Protein AF-A0A2E2AUA1-F1 (afdb_monomer_lite)

Foldseek 3Di:
DVLVVVLVVCPVPDDPVPRDFDWDDDPPDPDTHGDD

pLDDT: mean 95.2, std 4.7, range [72.56, 98.0]

Structure (mmCIF, N/CA/C/O backbone):
data_AF-A0A2E2AUA1-F1
#
_entry.id   AF-A0A2E2AUA1-F1
#
loop_
_atom_site.group_PDB
_atom_site.id
_atom_site.type_symbol
_atom_site.label_atom_id
_atom_site.label_alt_id
_atom_site.label_comp_id
_atom_site.label_asym_id
_atom_site.label_entity_id
_atom_site.label_seq_id
_atom_site.pdbx_PDB_ins_code
_atom_site.Cartn_x
_atom_site.Cartn_y
_atom_site.Cartn_z
_atom_site.occupancy
_atom_site.B_iso_or_equiv
_atom_site.auth_seq_id
_atom_site.auth_comp_id
_atom_site.auth_asym_id
_atom_site.auth_atom_id
_atom_site.pdbx_PDB_model_num
ATOM 1 N N . ASP A 1 1 ? -5.940 -2.035 -13.302 1.00 82.06 1 ASP A N 1
ATOM 2 C CA . ASP A 1 1 ? -7.234 -1.902 -12.588 1.00 82.06 1 ASP A CA 1
ATOM 3 C C . ASP A 1 1 ? -7.425 -2.887 -11.440 1.00 82.06 1 ASP A C 1
ATOM 5 O O . ASP A 1 1 ? -7.644 -2.442 -10.318 1.00 82.06 1 ASP A O 1
ATOM 9 N N . ARG A 1 2 ? -7.190 -4.192 -11.639 1.00 92.56 2 ARG A N 1
ATOM 10 C CA . ARG A 1 2 ? -7.381 -5.222 -10.595 1.00 92.56 2 ARG A CA 1
ATOM 11 C C . ARG A 1 2 ? -6.688 -4.967 -9.243 1.00 92.56 2 ARG A C 1
ATOM 13 O O . ARG A 1 2 ? -7.261 -5.242 -8.193 1.00 92.56 2 ARG A O 1
ATOM 20 N N . GLY A 1 3 ? -5.465 -4.432 -9.243 1.00 94.19 3 GLY A N 1
ATOM 21 C CA . GLY A 1 3 ? -4.744 -4.126 -8.000 1.00 94.19 3 GLY A CA 1
ATOM 22 C C . GLY A 1 3 ? -5.434 -3.057 -7.141 1.00 94.19 3 GLY A C 1
ATOM 23 O O . GLY A 1 3 ? -5.536 -3.215 -5.927 1.00 94.19 3 GLY A O 1
ATOM 24 N N . ARG A 1 4 ? -5.992 -2.012 -7.770 1.00 94.50 4 ARG A N 1
ATOM 25 C CA . ARG A 1 4 ? -6.733 -0.948 -7.069 1.00 94.50 4 ARG A CA 1
ATOM 26 C C . ARG A 1 4 ? -8.026 -1.487 -6.444 1.00 94.50 4 ARG A C 1
ATOM 28 O O . ARG A 1 4 ? -8.358 -1.122 -5.319 1.00 94.50 4 ARG A O 1
ATOM 35 N N . GLU A 1 5 ? -8.714 -2.401 -7.130 1.00 96.44 5 GLU A N 1
ATOM 36 C CA . GLU A 1 5 ? -9.911 -3.076 -6.603 1.00 96.44 5 GLU A CA 1
ATOM 37 C C . GLU A 1 5 ? -9.611 -3.886 -5.337 1.00 96.44 5 GLU A C 1
ATOM 39 O O . GLU A 1 5 ? -10.344 -3.786 -4.353 1.00 96.44 5 GLU A O 1
ATOM 4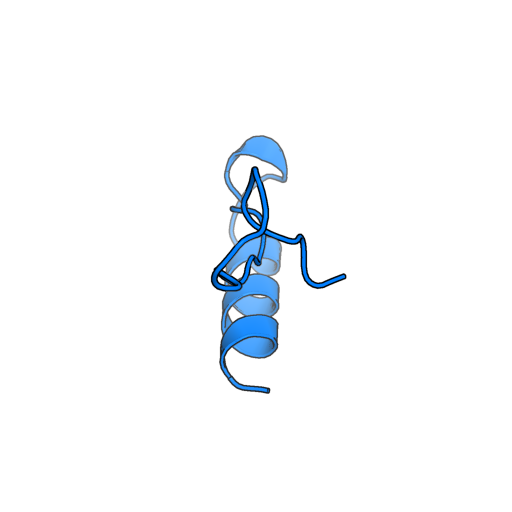4 N N . LEU A 1 6 ? -8.516 -4.654 -5.333 1.00 96.25 6 LEU A N 1
ATOM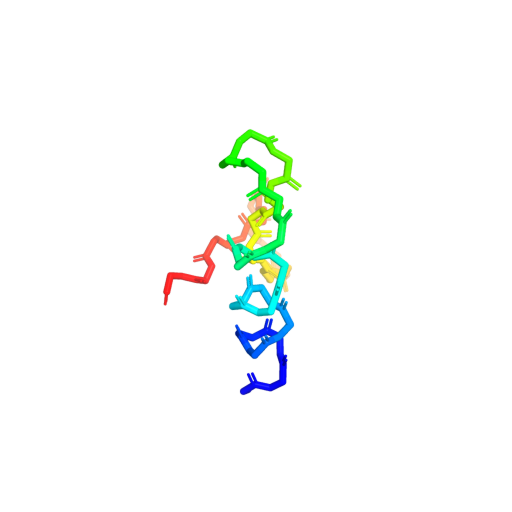 45 C CA . LEU A 1 6 ? -8.106 -5.446 -4.171 1.00 96.25 6 LEU A CA 1
ATOM 46 C C . LEU A 1 6 ? -7.796 -4.555 -2.968 1.00 96.25 6 LEU A C 1
ATOM 48 O O . LEU A 1 6 ? -8.278 -4.816 -1.868 1.00 96.25 6 LEU A O 1
ATOM 52 N N . ILE A 1 7 ? -7.058 -3.465 -3.177 1.00 96.69 7 ILE A N 1
ATOM 53 C CA . ILE A 1 7 ? -6.740 -2.508 -2.110 1.00 96.69 7 ILE A CA 1
ATOM 54 C C . ILE A 1 7 ? -8.006 -1.842 -1.567 1.00 96.69 7 ILE A C 1
ATOM 56 O O . ILE A 1 7 ? -8.143 -1.688 -0.353 1.00 96.69 7 ILE A O 1
ATOM 60 N N . SER A 1 8 ? -8.964 -1.513 -2.436 1.00 96.06 8 SER A N 1
ATOM 61 C CA . SER A 1 8 ? -10.275 -0.997 -2.026 1.00 96.06 8 SER A CA 1
ATOM 62 C C . SER A 1 8 ? -11.048 -2.013 -1.177 1.00 96.06 8 SER A C 1
ATOM 64 O O . SER A 1 8 ? -11.583 -1.664 -0.123 1.00 96.06 8 SER A O 1
ATOM 66 N N . ALA A 1 9 ? -11.056 -3.290 -1.569 1.00 97.56 9 ALA A N 1
ATOM 67 C CA . ALA A 1 9 ? -11.697 -4.355 -0.800 1.00 97.56 9 ALA A CA 1
ATOM 68 C C . ALA A 1 9 ? -11.036 -4.574 0.574 1.00 97.56 9 ALA A C 1
ATOM 70 O O . ALA A 1 9 ? -11.742 -4.767 1.564 1.00 97.56 9 ALA A O 1
ATOM 71 N N . ILE A 1 10 ? -9.703 -4.500 0.649 1.00 97.31 10 ILE A N 1
ATOM 72 C CA . ILE A 1 10 ? -8.942 -4.623 1.901 1.00 97.31 10 ILE A CA 1
ATOM 73 C C . ILE A 1 10 ? -9.233 -3.436 2.827 1.00 97.31 10 ILE A C 1
ATOM 75 O O . ILE A 1 10 ? -9.544 -3.638 4.001 1.00 97.31 10 ILE A O 1
ATOM 79 N N . ARG A 1 11 ? -9.218 -2.203 2.301 1.00 96.88 11 ARG A N 1
ATOM 80 C CA . ARG A 1 11 ? -9.467 -0.973 3.076 1.00 96.88 11 ARG A CA 1
ATOM 81 C C . ARG A 1 11 ? -10.854 -0.943 3.725 1.00 96.88 11 ARG A C 1
ATOM 83 O O . ARG A 1 11 ? -11.015 -0.338 4.775 1.00 96.88 11 ARG A O 1
ATOM 90 N N . LYS A 1 12 ? -11.850 -1.608 3.131 1.00 98.00 12 LYS A N 1
ATOM 91 C CA . LYS A 1 12 ? -13.197 -1.739 3.717 1.00 98.00 12 LYS A CA 1
ATOM 92 C C . LYS A 1 12 ? -13.256 -2.667 4.934 1.00 98.00 12 LYS A C 1
ATOM 94 O O . LYS A 1 12 ? -14.224 -2.601 5.681 1.00 98.00 12 LYS A O 1
ATOM 99 N N . ARG A 1 13 ? -12.287 -3.572 5.092 1.00 97.75 13 ARG A N 1
ATOM 100 C CA . ARG A 1 13 ? -12.326 -4.660 6.086 1.00 97.75 13 ARG A CA 1
ATOM 101 C C . ARG A 1 13 ? -11.282 -4.510 7.181 1.00 97.75 13 ARG A C 1
ATOM 103 O O . ARG A 1 13 ? -11.466 -5.066 8.257 1.00 97.75 13 ARG A O 1
ATOM 110 N N . LEU A 1 14 ? -10.190 -3.804 6.898 1.00 97.75 14 LEU A N 1
ATOM 111 C CA . LEU A 1 14 ? -9.050 -3.679 7.795 1.00 97.75 14 LEU A CA 1
ATOM 112 C C . LEU A 1 14 ? -8.839 -2.227 8.241 1.00 97.75 14 LEU A C 1
ATOM 114 O O . LEU A 1 14 ? -9.096 -1.301 7.467 1.00 97.75 14 LEU A O 1
ATOM 118 N N . PRO A 1 15 ? -8.318 -2.011 9.461 1.00 97.75 15 PRO A N 1
ATOM 119 C CA . PRO A 1 15 ? -7.884 -0.690 9.894 1.00 97.75 15 PRO A CA 1
ATOM 120 C C . PRO A 1 15 ? -6.727 -0.188 9.021 1.00 97.75 15 PRO A C 1
ATOM 122 O O . PRO A 1 15 ? -5.954 -0.977 8.479 1.00 97.75 15 PRO A O 1
ATOM 125 N N . GLY A 1 16 ? -6.579 1.135 8.907 1.00 96.00 16 GLY A N 1
ATOM 126 C CA . GLY A 1 16 ? -5.657 1.764 7.952 1.00 96.00 16 GLY A CA 1
ATOM 127 C C . GLY A 1 16 ? -4.204 1.278 8.034 1.00 96.00 16 GLY A C 1
ATOM 128 O O . GLY A 1 16 ? -3.562 1.128 7.000 1.00 96.00 16 GLY A O 1
ATOM 129 N N . TYR A 1 17 ? -3.709 0.956 9.233 1.00 96.94 17 TYR A N 1
ATOM 130 C CA . TYR A 1 17 ? -2.347 0.444 9.437 1.00 96.94 17 TYR A CA 1
ATOM 131 C C . TYR A 1 17 ? -2.121 -0.971 8.877 1.00 96.94 17 TYR A C 1
ATOM 133 O O . TYR A 1 17 ? -0.981 -1.371 8.668 1.00 96.94 17 TYR A O 1
ATOM 141 N N . ALA A 1 18 ? -3.192 -1.730 8.637 1.00 97.19 18 ALA A N 1
ATOM 142 C CA . ALA A 1 18 ? -3.145 -3.074 8.069 1.00 97.19 18 ALA A CA 1
ATOM 143 C C . ALA A 1 18 ? -3.395 -3.081 6.549 1.00 97.19 18 ALA A C 1
ATOM 145 O O . ALA A 1 18 ? -3.389 -4.141 5.922 1.00 97.19 18 ALA A O 1
ATOM 146 N N . VAL A 1 19 ? -3.613 -1.913 5.934 1.00 97.12 19 VAL A N 1
ATOM 147 C CA . VAL A 1 19 ? -3.802 -1.788 4.485 1.00 97.12 19 VAL A CA 1
ATOM 148 C C . VAL A 1 19 ? -2.437 -1.578 3.815 1.00 97.12 19 VAL A C 1
ATOM 150 O O . VAL A 1 19 ? -1.780 -0.568 4.078 1.00 97.12 19 VAL A O 1
ATOM 153 N N . PRO A 1 20 ? -1.987 -2.483 2.926 1.00 95.69 20 PRO A N 1
ATOM 154 C CA . PRO A 1 20 ? -0.711 -2.323 2.241 1.00 95.69 20 PRO A CA 1
ATOM 155 C C . PRO A 1 20 ? -0.758 -1.174 1.225 1.00 95.69 20 PRO A C 1
ATOM 157 O O . PRO A 1 2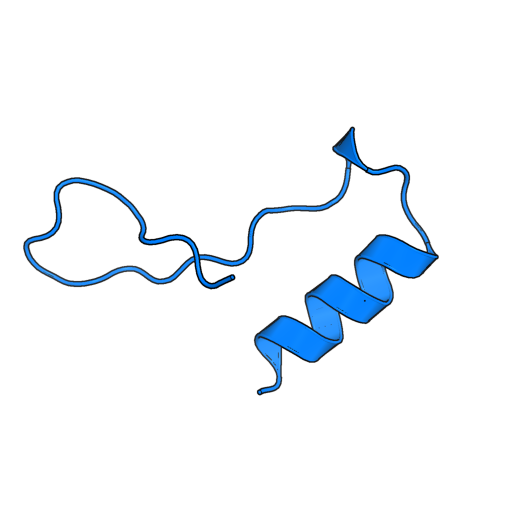0 ? -1.818 -0.793 0.721 1.00 95.69 20 PRO A O 1
ATOM 160 N N . ARG A 1 21 ? 0.415 -0.638 0.876 1.00 95.19 21 ARG A N 1
ATOM 161 C CA . ARG A 1 21 ? 0.542 0.339 -0.215 1.00 95.19 21 ARG A CA 1
ATOM 162 C C . ARG A 1 21 ? 0.532 -0.375 -1.565 1.00 95.19 21 ARG A C 1
ATOM 164 O O . ARG A 1 21 ? 1.261 -1.347 -1.751 1.00 95.19 21 ARG A O 1
ATOM 171 N N . TYR A 1 22 ? -0.257 0.133 -2.513 1.00 95.88 22 TYR A N 1
ATOM 172 C CA . TYR A 1 22 ? -0.211 -0.332 -3.897 1.00 95.88 22 TYR A CA 1
ATOM 173 C C . TYR A 1 22 ? 1.022 0.247 -4.580 1.00 95.88 22 TYR A C 1
ATOM 175 O O . TYR A 1 22 ? 1.165 1.465 -4.676 1.00 95.88 22 TYR A O 1
ATOM 183 N N . VAL A 1 23 ? 1.930 -0.618 -5.015 1.00 96.56 23 VAL A N 1
ATOM 184 C CA . VAL A 1 23 ? 3.215 -0.210 -5.582 1.00 96.56 23 VAL A CA 1
ATOM 185 C C . VAL A 1 23 ? 3.509 -0.973 -6.864 1.00 96.56 23 VAL A C 1
ATOM 187 O O . VAL A 1 23 ? 2.988 -2.070 -7.073 1.00 96.56 23 VAL A O 1
ATOM 190 N N . LYS A 1 24 ? 4.373 -0.409 -7.704 1.00 95.81 24 LYS A N 1
ATOM 191 C CA . LYS A 1 24 ? 4.937 -1.072 -8.878 1.00 95.81 24 LYS A CA 1
ATOM 192 C C . LYS A 1 24 ? 6.453 -0.975 -8.843 1.00 95.81 24 LYS A C 1
ATOM 194 O O . LYS A 1 24 ? 7.010 0.013 -8.380 1.00 95.81 24 LYS A O 1
ATOM 199 N N . GLU A 1 25 ? 7.102 -2.028 -9.314 1.00 96.56 25 GLU A N 1
ATOM 200 C CA . GLU A 1 25 ? 8.543 -2.038 -9.520 1.00 96.56 25 GLU A CA 1
ATOM 201 C C . GLU A 1 25 ? 8.846 -1.580 -10.947 1.00 96.56 25 GLU A C 1
ATOM 203 O O . GLU A 1 25 ? 8.250 -2.081 -11.906 1.00 96.56 25 GLU A O 1
ATOM 208 N N . ILE A 1 26 ? 9.723 -0.587 -11.071 1.00 96.56 26 ILE A N 1
ATOM 209 C CA . ILE A 1 26 ? 10.159 -0.010 -12.341 1.00 96.56 26 ILE A CA 1
ATOM 210 C C . ILE A 1 26 ? 11.675 -0.182 -12.401 1.00 96.56 26 ILE A 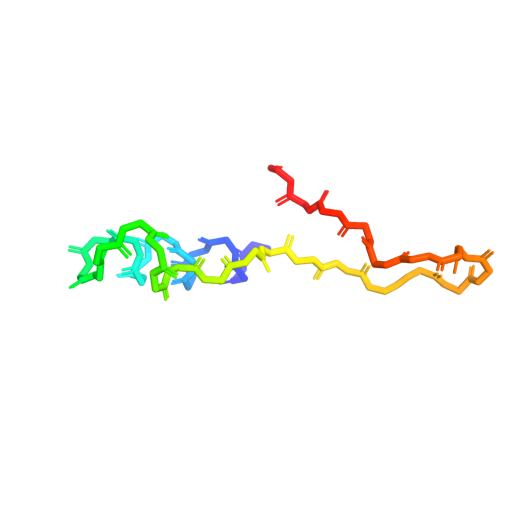C 1
ATOM 212 O O . ILE A 1 26 ? 12.391 0.248 -11.498 1.00 96.56 26 ILE A O 1
ATOM 216 N N . ALA A 1 27 ? 12.164 -0.858 -13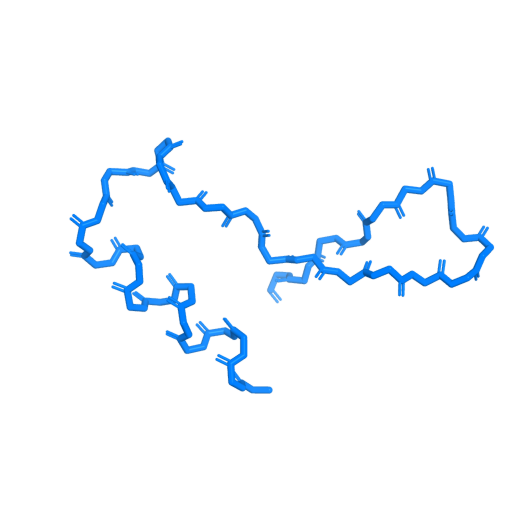.440 1.00 97.31 27 ALA A N 1
ATOM 217 C CA . ALA A 1 27 ? 13.589 -1.127 -13.587 1.00 97.31 27 ALA A CA 1
ATOM 218 C C . ALA A 1 27 ? 14.387 0.187 -13.647 1.00 97.31 27 ALA A C 1
ATOM 220 O O . ALA A 1 27 ? 14.034 1.097 -14.395 1.00 97.31 27 ALA A O 1
ATOM 221 N N . GLY A 1 28 ? 15.464 0.266 -12.865 1.00 96.50 28 GLY A N 1
ATOM 222 C CA . GLY A 1 28 ? 16.309 1.458 -12.761 1.00 96.50 28 GLY A CA 1
ATOM 223 C C . GLY A 1 28 ? 15.870 2.468 -11.697 1.00 96.50 28 GLY A C 1
ATOM 224 O O . GLY A 1 28 ? 16.656 3.351 -11.360 1.00 96.50 28 GLY A O 1
ATOM 225 N N . GLU A 1 29 ? 14.675 2.333 -11.112 1.00 96.88 29 GLU A N 1
ATOM 226 C CA . GLU A 1 29 ? 14.302 3.145 -9.952 1.00 96.88 29 GLU A CA 1
ATOM 227 C C . GLU A 1 29 ? 14.931 2.601 -8.665 1.00 96.88 29 GLU A C 1
ATOM 229 O O . GLU A 1 29 ? 15.016 1.394 -8.437 1.00 96.88 29 GLU A O 1
ATOM 234 N N . GLN A 1 30 ? 15.350 3.513 -7.784 1.00 96.38 30 GLN A N 1
ATOM 235 C CA . GLN A 1 30 ? 15.975 3.166 -6.502 1.00 96.38 30 GLN A CA 1
ATOM 236 C C . GLN A 1 30 ? 14.987 2.577 -5.482 1.00 96.38 30 GLN A C 1
ATOM 238 O O . GLN A 1 30 ? 15.398 2.066 -4.442 1.00 96.38 30 GLN A O 1
ATOM 243 N N . SER A 1 31 ? 13.679 2.676 -5.734 1.00 96.88 31 SER A N 1
ATOM 244 C CA . SER A 1 31 ? 12.643 2.192 -4.824 1.00 96.88 31 SER A CA 1
ATOM 245 C C . SER A 1 31 ? 11.347 1.877 -5.568 1.00 96.88 31 SER A C 1
ATOM 247 O O . SER A 1 31 ? 11.176 2.251 -6.724 1.00 96.88 31 SER A O 1
ATOM 249 N N . LYS A 1 32 ? 10.420 1.184 -4.899 1.00 96.88 32 LYS A N 1
ATOM 250 C CA . LYS A 1 32 ? 9.102 0.879 -5.469 1.00 96.88 32 LYS A CA 1
ATOM 251 C C . LYS A 1 32 ? 8.250 2.145 -5.572 1.00 96.88 32 LYS A C 1
ATOM 253 O O . LYS A 1 32 ? 8.039 2.831 -4.571 1.00 96.88 32 LYS A O 1
ATOM 258 N N . THR A 1 33 ? 7.679 2.392 -6.745 1.00 96.75 33 THR A N 1
ATOM 259 C CA . THR A 1 33 ? 6.808 3.539 -7.011 1.00 96.75 33 THR A CA 1
ATOM 260 C C . THR A 1 33 ? 5.420 3.294 -6.428 1.00 96.75 33 THR A C 1
ATOM 262 O O . THR A 1 33 ? 4.786 2.277 -6.719 1.00 96.75 33 THR A O 1
ATOM 265 N N . VAL A 1 34 ? 4.913 4.223 -5.617 1.00 95.19 34 VAL A N 1
ATOM 266 C CA . VAL A 1 34 ? 3.540 4.152 -5.096 1.00 95.19 34 VAL A CA 1
ATOM 267 C C . VAL A 1 34 ? 2.556 4.552 -6.192 1.00 95.19 34 VAL A C 1
ATOM 269 O O . VAL A 1 34 ? 2.675 5.615 -6.792 1.00 95.19 34 VAL A O 1
ATOM 272 N N . LEU A 1 35 ? 1.562 3.701 -6.428 1.00 90.62 35 LEU A N 1
ATOM 273 C CA . LEU A 1 35 ? 0.490 3.937 -7.385 1.00 90.62 35 LEU A CA 1
ATOM 274 C C . LEU A 1 35 ? -0.736 4.473 -6.630 1.00 90.62 35 LEU A C 1
ATOM 276 O O . LEU A 1 35 ? -1.541 3.688 -6.124 1.00 90.62 35 LEU A O 1
ATOM 280 N N . ALA A 1 36 ? -0.828 5.802 -6.516 1.00 72.56 36 ALA A N 1
ATOM 281 C CA . ALA A 1 36 ? -1.972 6.510 -5.927 1.00 72.56 36 ALA A CA 1
ATOM 282 C C . ALA A 1 36 ? -3.214 6.428 -6.824 1.00 72.56 36 ALA A C 1
ATOM 284 O O . ALA A 1 36 ? -3.086 6.517 -8.068 1.00 72.56 36 ALA A O 1
#

Secondary structure (DSSP, 8-state):
-HHHHHHHHHHTTS-GGGSPPPEE--TT-SSPEE--

Radius of gyration: 11.42 Å; chains: 1; bounding box: 30×12×24 Å

Sequence (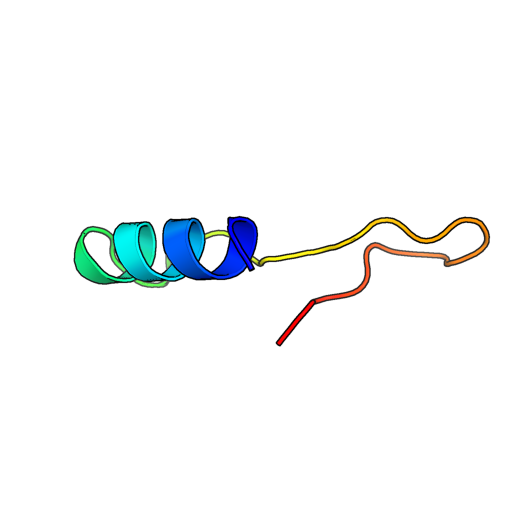36 aa):
DRGRELISAIRKRLPGYAVPRYVKEIAGEQSKTVLA